Protein AF-A0A349V0V1-F1 (afdb_monomer_lite)

Structure (mmCIF, N/CA/C/O backbone):
data_AF-A0A349V0V1-F1
#
_entry.id   AF-A0A349V0V1-F1
#
loop_
_atom_site.group_PDB
_atom_site.id
_atom_site.type_symbol
_atom_site.label_atom_id
_atom_site.label_alt_id
_atom_site.label_comp_id
_atom_site.label_asym_id
_atom_site.label_entity_id
_atom_site.label_seq_id
_atom_site.pdbx_PDB_ins_code
_atom_site.Cartn_x
_atom_site.Cartn_y
_atom_site.Cartn_z
_atom_site.occupancy
_atom_site.B_iso_or_equiv
_atom_site.auth_seq_id
_atom_site.auth_comp_id
_atom_site.auth_asym_id
_atom_site.auth_atom_id
_atom_site.pdbx_PDB_model_num
ATOM 1 N N . ASP A 1 1 ? 11.843 4.714 -15.332 1.00 88.69 1 ASP A N 1
ATOM 2 C CA . ASP A 1 1 ? 11.152 4.316 -16.586 1.00 88.69 1 ASP A CA 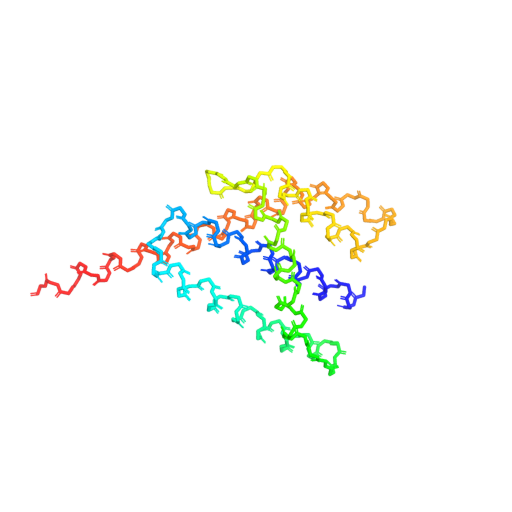1
ATOM 3 C C . ASP A 1 1 ? 9.699 3.937 -16.262 1.00 88.69 1 ASP A C 1
ATOM 5 O O . ASP A 1 1 ? 9.298 4.062 -15.105 1.00 88.69 1 ASP A O 1
ATOM 9 N N . ASP A 1 2 ? 8.890 3.534 -17.247 1.00 95.25 2 ASP A N 1
ATOM 10 C CA . ASP A 1 2 ? 7.475 3.196 -17.017 1.00 95.25 2 ASP A CA 1
ATOM 11 C C . ASP A 1 2 ? 7.279 1.912 -16.197 1.00 95.25 2 ASP A C 1
ATOM 13 O O . ASP A 1 2 ? 6.333 1.829 -15.412 1.00 95.25 2 ASP A O 1
ATOM 17 N N . VAL A 1 3 ? 8.209 0.953 -16.283 1.00 95.88 3 VAL A N 1
ATOM 18 C CA . VAL A 1 3 ? 8.206 -0.258 -15.444 1.00 95.88 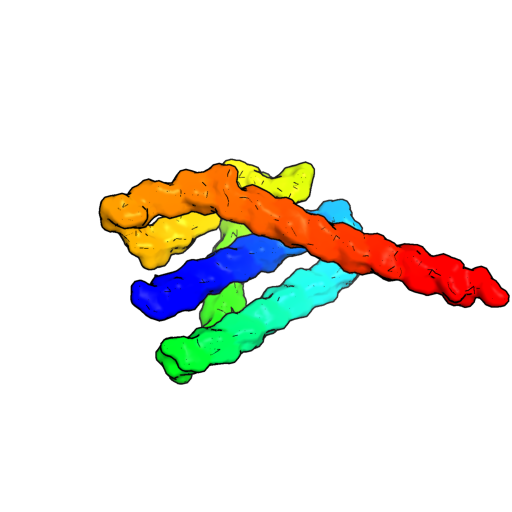3 VAL A CA 1
ATOM 19 C C . VAL A 1 3 ? 8.322 0.128 -13.970 1.00 95.88 3 VAL A C 1
ATOM 21 O O . VAL A 1 3 ? 7.525 -0.323 -13.145 1.00 95.88 3 VAL A O 1
ATOM 24 N N . GLN A 1 4 ? 9.269 1.008 -13.641 1.00 95.94 4 GLN A N 1
ATOM 25 C CA . GLN A 1 4 ? 9.466 1.519 -12.288 1.00 95.94 4 GLN A CA 1
ATOM 26 C C . GLN A 1 4 ? 8.218 2.251 -11.774 1.00 95.94 4 GLN A C 1
ATOM 28 O O . GLN A 1 4 ? 7.760 1.976 -10.667 1.00 95.94 4 GLN A O 1
ATOM 33 N N . ARG A 1 5 ? 7.617 3.133 -12.585 1.00 95.94 5 ARG A N 1
ATOM 34 C CA . ARG A 1 5 ? 6.395 3.871 -12.211 1.00 95.94 5 ARG A CA 1
ATOM 35 C C . ARG A 1 5 ? 5.226 2.936 -11.912 1.00 95.94 5 ARG A C 1
ATOM 37 O O . ARG A 1 5 ? 4.566 3.085 -10.886 1.00 95.94 5 ARG A O 1
ATOM 44 N N . VAL A 1 6 ? 4.989 1.952 -12.778 1.00 98.06 6 VAL A N 1
ATOM 45 C CA . VAL A 1 6 ? 3.933 0.949 -12.581 1.00 98.06 6 VAL A CA 1
ATOM 46 C C . VAL A 1 6 ? 4.202 0.117 -11.322 1.00 98.06 6 VAL A C 1
ATOM 48 O O . VAL A 1 6 ? 3.279 -0.142 -10.549 1.00 98.06 6 VAL A O 1
ATOM 51 N N . ALA A 1 7 ? 5.458 -0.251 -11.055 1.00 98.06 7 ALA A N 1
ATOM 52 C CA . ALA A 1 7 ? 5.827 -0.972 -9.839 1.00 98.06 7 ALA A CA 1
ATOM 53 C C . ALA A 1 7 ? 5.593 -0.142 -8.561 1.00 98.06 7 ALA A C 1
ATOM 55 O O . ALA A 1 7 ? 5.064 -0.682 -7.589 1.00 98.06 7 ALA A O 1
ATOM 56 N N . VAL A 1 8 ? 5.908 1.158 -8.566 1.00 97.81 8 VAL A N 1
ATOM 57 C CA . VAL A 1 8 ? 5.606 2.070 -7.447 1.00 97.81 8 VAL A CA 1
ATOM 58 C C . VAL A 1 8 ? 4.098 2.134 -7.197 1.00 97.81 8 VAL A C 1
ATOM 60 O O . VAL A 1 8 ? 3.655 1.914 -6.072 1.00 97.81 8 VAL A O 1
ATOM 63 N N . ILE A 1 9 ? 3.292 2.340 -8.246 1.00 98.31 9 ILE A N 1
ATOM 64 C CA . ILE A 1 9 ? 1.822 2.377 -8.137 1.00 98.31 9 ILE A CA 1
ATOM 65 C C . ILE A 1 9 ? 1.282 1.080 -7.518 1.00 98.31 9 ILE A C 1
ATOM 67 O O . ILE A 1 9 ? 0.396 1.131 -6.663 1.00 98.31 9 ILE A O 1
ATOM 71 N N . ARG A 1 10 ? 1.828 -0.082 -7.903 1.00 98.69 10 ARG A N 1
ATOM 72 C CA . ARG A 1 10 ? 1.457 -1.373 -7.309 1.00 98.69 10 ARG A CA 1
ATOM 73 C C . ARG A 1 10 ? 1.676 -1.387 -5.798 1.00 98.69 10 ARG A C 1
ATOM 75 O O . ARG A 1 10 ? 0.770 -1.786 -5.073 1.00 98.69 10 ARG A O 1
ATOM 82 N N . GLU A 1 11 ? 2.856 -0.983 -5.325 1.00 98.62 11 GLU A N 1
ATOM 83 C CA . GLU A 1 11 ? 3.164 -1.008 -3.888 1.00 98.62 11 GLU A CA 1
ATOM 84 C C . GLU A 1 11 ? 2.283 -0.020 -3.107 1.00 98.62 11 GLU A C 1
ATOM 86 O O . GLU A 1 11 ? 1.777 -0.392 -2.051 1.00 98.62 11 GLU A O 1
ATOM 91 N N . TYR A 1 12 ? 1.997 1.179 -3.637 1.00 98.62 12 TYR A N 1
ATOM 92 C CA . TYR A 1 12 ? 1.040 2.102 -3.003 1.00 98.62 12 TYR A CA 1
ATOM 93 C C . TYR A 1 12 ? -0.367 1.500 -2.912 1.00 98.62 12 TYR A C 1
ATOM 95 O O . TYR A 1 12 ? -0.999 1.570 -1.860 1.00 98.62 12 TYR A O 1
ATOM 103 N N . LEU A 1 13 ? -0.868 0.875 -3.983 1.00 98.69 13 LEU A N 1
ATOM 104 C CA . LEU A 1 13 ? -2.182 0.223 -3.961 1.00 98.69 13 LEU A CA 1
ATOM 105 C C . LEU A 1 13 ? -2.230 -0.924 -2.946 1.00 98.69 13 LEU A C 1
ATOM 107 O O . LEU A 1 13 ? -3.226 -1.073 -2.244 1.00 98.69 13 LEU A O 1
ATOM 111 N N . ILE A 1 14 ? -1.163 -1.717 -2.844 1.00 98.81 14 ILE A N 1
ATOM 112 C CA . ILE A 1 14 ? -1.060 -2.802 -1.863 1.00 98.81 14 ILE A CA 1
ATOM 113 C C . ILE A 1 14 ? -1.067 -2.253 -0.435 1.00 98.81 14 ILE A C 1
ATOM 115 O O . ILE A 1 14 ? -1.834 -2.733 0.402 1.00 98.81 14 ILE A O 1
ATOM 119 N N . PHE A 1 15 ? -0.267 -1.221 -0.173 1.00 98.81 15 PHE A N 1
ATOM 120 C CA . PHE A 1 15 ? -0.230 -0.539 1.115 1.00 98.81 15 PHE A CA 1
ATOM 121 C C . PHE A 1 15 ? -1.601 0.039 1.499 1.00 98.81 15 PHE A C 1
ATOM 123 O O . PHE A 1 15 ? -2.058 -0.151 2.624 1.00 98.81 15 PHE A O 1
ATOM 130 N N . LEU A 1 16 ? -2.309 0.662 0.554 1.00 98.69 16 LEU A N 1
ATOM 131 C CA . LEU A 1 16 ? -3.647 1.208 0.787 1.00 98.69 16 LEU A CA 1
ATOM 132 C C . LEU A 1 16 ? -4.704 0.125 1.023 1.00 98.69 16 LEU A C 1
ATOM 134 O O . LEU A 1 16 ? -5.575 0.316 1.866 1.00 98.69 16 LEU A O 1
ATOM 138 N N . VAL A 1 17 ? -4.633 -1.019 0.335 1.00 98.75 17 VAL A N 1
ATOM 139 C CA . VAL A 1 17 ? -5.518 -2.164 0.617 1.00 98.75 17 VAL A CA 1
ATOM 140 C C . VAL A 1 17 ? -5.276 -2.691 2.034 1.00 98.75 17 VAL A C 1
ATOM 142 O O . VAL A 1 17 ? -6.237 -2.973 2.748 1.00 98.75 17 VAL A O 1
ATOM 145 N N . HIS A 1 18 ? -4.016 -2.773 2.471 1.00 98.75 18 HIS A N 1
ATOM 146 C CA . HIS A 1 18 ? -3.687 -3.145 3.846 1.00 98.75 18 HIS A CA 1
ATOM 147 C C . HIS A 1 18 ? -4.220 -2.125 4.863 1.00 98.75 18 HIS A C 1
ATOM 149 O O . HIS A 1 18 ? -4.873 -2.496 5.835 1.00 98.75 18 HIS A O 1
ATOM 155 N N . ALA A 1 19 ? -3.984 -0.832 4.636 1.00 98.50 19 ALA A N 1
ATOM 156 C CA . ALA A 1 19 ? -4.476 0.225 5.514 1.00 98.50 19 ALA A CA 1
ATOM 157 C C . ALA A 1 19 ? -6.013 0.246 5.577 1.00 98.50 19 ALA A C 1
ATOM 159 O O . ALA A 1 19 ? -6.576 0.417 6.654 1.00 98.50 19 ALA A O 1
ATOM 160 N N . ALA A 1 20 ? -6.697 0.003 4.454 1.00 98.25 20 ALA A N 1
ATOM 161 C CA . ALA A 1 20 ? -8.151 -0.127 4.413 1.00 98.25 20 ALA A CA 1
ATOM 162 C C . ALA A 1 20 ? -8.641 -1.304 5.264 1.00 98.25 20 ALA A C 1
ATOM 164 O O . ALA A 1 20 ? -9.642 -1.169 5.959 1.00 98.25 20 ALA A O 1
ATOM 165 N N . ASP A 1 21 ? -7.933 -2.438 5.250 1.00 98.12 21 ASP A N 1
ATOM 166 C CA . ASP A 1 21 ? -8.238 -3.579 6.117 1.00 98.12 21 ASP A CA 1
ATOM 167 C C . ASP A 1 21 ? -8.103 -3.230 7.607 1.00 98.12 21 ASP A C 1
ATOM 169 O O . ASP A 1 21 ? -8.977 -3.582 8.399 1.00 98.12 21 ASP A O 1
ATOM 173 N N . ARG A 1 22 ? -7.052 -2.491 7.991 1.00 97.88 22 ARG A N 1
ATOM 1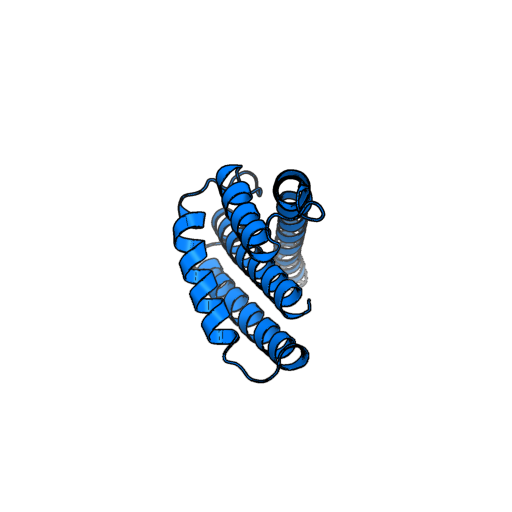74 C CA . ARG A 1 22 ? -6.842 -2.040 9.380 1.00 97.88 22 ARG A CA 1
ATOM 175 C C . ARG A 1 22 ? -7.912 -1.045 9.828 1.00 97.88 22 ARG A C 1
ATOM 177 O O . ARG A 1 22 ? -8.509 -1.218 10.881 1.00 97.88 22 ARG A O 1
ATOM 184 N N . LEU A 1 23 ? -8.228 -0.062 8.989 1.00 97.19 23 LEU A N 1
ATOM 185 C CA . LEU A 1 23 ? -9.311 0.889 9.245 1.00 97.19 23 LEU A CA 1
ATOM 186 C C . LEU A 1 23 ? -10.674 0.188 9.323 1.00 97.19 23 LEU A C 1
ATOM 188 O O . LEU A 1 23 ? -11.488 0.515 10.183 1.00 97.19 23 LEU A O 1
ATOM 192 N N . ALA A 1 24 ? -10.933 -0.782 8.443 1.00 96.00 24 ALA A N 1
ATOM 193 C CA . ALA A 1 24 ? -12.151 -1.582 8.473 1.00 96.00 24 ALA A CA 1
ATOM 194 C C . ALA A 1 24 ? -12.239 -2.434 9.742 1.00 96.00 24 ALA A C 1
ATOM 196 O O . ALA A 1 24 ? -13.322 -2.553 10.298 1.00 96.00 24 ALA A O 1
ATOM 197 N N . PHE A 1 25 ? -11.129 -2.996 10.222 1.00 94.81 25 PHE A N 1
ATOM 198 C CA . PHE A 1 25 ? -11.102 -3.746 11.478 1.00 94.81 25 PHE A CA 1
ATOM 199 C C . PHE A 1 25 ? -11.576 -2.909 12.670 1.00 94.81 25 PHE A C 1
ATOM 201 O O . PHE A 1 25 ? -12.350 -3.404 13.483 1.00 94.81 25 PHE A O 1
ATOM 208 N N . ASP A 1 26 ? -11.179 -1.638 12.728 1.00 91.50 26 ASP A N 1
ATOM 209 C CA . ASP A 1 26 ? -11.563 -0.743 13.822 1.00 91.50 26 ASP A CA 1
ATOM 210 C C . ASP A 1 26 ? -13.013 -0.231 13.714 1.00 91.50 26 ASP A C 1
ATOM 212 O O . ASP A 1 26 ? -13.597 0.182 14.714 1.00 91.50 26 ASP A O 1
ATOM 216 N N . ASN A 1 27 ? -13.599 -0.214 12.508 1.00 90.31 27 ASN A N 1
ATOM 217 C CA . ASN A 1 27 ? -14.837 0.531 12.227 1.00 90.31 27 ASN A CA 1
ATOM 218 C C . ASN A 1 27 ? -15.997 -0.303 11.664 1.00 90.31 27 ASN A C 1
ATOM 220 O O . ASN A 1 27 ? -17.108 0.217 11.554 1.00 90.31 27 ASN A O 1
ATOM 224 N N . LEU A 1 28 ? -15.760 -1.549 11.255 1.00 92.12 28 LEU A N 1
ATOM 225 C CA . LEU A 1 28 ? -16.761 -2.419 10.640 1.00 92.12 28 LEU A CA 1
ATOM 226 C C . LEU A 1 28 ? -16.927 -3.718 11.413 1.00 92.12 28 LEU A C 1
ATOM 228 O O . LEU A 1 28 ? -15.988 -4.257 11.997 1.00 92.12 28 LEU A O 1
ATOM 232 N N . GLU A 1 29 ? -18.132 -4.273 11.331 1.00 93.75 29 GLU A N 1
ATOM 233 C CA . GLU A 1 29 ? -18.363 -5.641 11.763 1.00 93.75 29 GLU A CA 1
ATOM 234 C C . GLU A 1 29 ? -17.588 -6.627 10.883 1.00 93.75 29 GLU A C 1
ATOM 236 O O . GLU A 1 29 ? -17.333 -6.397 9.696 1.00 93.75 29 GLU A O 1
ATOM 241 N N . GLN A 1 30 ? -17.249 -7.780 11.460 1.00 94.19 30 GLN A N 1
ATOM 242 C CA . GLN A 1 30 ? -16.427 -8.785 10.789 1.00 94.19 30 GLN A CA 1
ATOM 243 C C . GLN A 1 30 ? -17.026 -9.254 9.451 1.00 94.19 30 GLN A C 1
ATOM 245 O O . GLN A 1 30 ? -16.271 -9.518 8.516 1.00 94.19 30 GLN A O 1
ATOM 250 N N . ALA A 1 31 ? -18.355 -9.345 9.335 1.00 94.50 31 ALA A N 1
ATOM 251 C CA . ALA A 1 31 ? -19.023 -9.734 8.092 1.00 94.50 31 ALA A CA 1
ATOM 252 C C . ALA A 1 31 ? -18.836 -8.684 6.981 1.00 94.50 31 ALA A C 1
ATOM 254 O O . ALA A 1 31 ? -18.470 -9.033 5.857 1.00 94.50 31 ALA A O 1
ATOM 255 N N . ASP A 1 32 ? -19.007 -7.402 7.309 1.00 94.44 32 ASP A N 1
ATOM 256 C CA . ASP A 1 32 ? -18.825 -6.296 6.366 1.00 94.44 32 ASP A CA 1
ATOM 257 C C . ASP A 1 32 ? -17.363 -6.158 5.939 1.00 94.44 32 ASP A C 1
ATOM 259 O O . ASP A 1 32 ? -17.071 -6.010 4.751 1.00 94.44 32 ASP A O 1
ATOM 263 N N . ARG A 1 33 ? -16.424 -6.284 6.884 1.00 95.38 33 ARG A N 1
ATOM 264 C CA . ARG A 1 33 ? -14.986 -6.310 6.585 1.00 95.38 33 ARG A CA 1
ATOM 265 C C . ARG A 1 33 ? -14.623 -7.472 5.656 1.00 95.38 33 ARG A C 1
ATOM 267 O O . ARG A 1 33 ? -13.906 -7.264 4.675 1.00 95.38 33 ARG A O 1
ATOM 274 N N . ALA A 1 34 ? -15.132 -8.675 5.936 1.00 95.56 34 ALA A N 1
ATOM 275 C CA . ALA A 1 34 ? -14.883 -9.871 5.129 1.00 95.56 34 ALA A CA 1
ATOM 276 C C . ALA A 1 34 ? -15.451 -9.762 3.703 1.00 95.56 34 ALA A C 1
ATOM 278 O O . ALA A 1 34 ? -14.929 -10.405 2.795 1.00 95.56 34 ALA A O 1
ATOM 279 N N . ALA A 1 35 ? -16.476 -8.935 3.486 1.00 95.38 35 ALA A N 1
ATOM 280 C CA . ALA A 1 35 ? -16.970 -8.609 2.153 1.00 95.38 35 ALA A CA 1
ATOM 281 C C . ALA A 1 35 ? -16.144 -7.495 1.480 1.00 95.38 35 ALA A C 1
ATOM 283 O O . ALA A 1 35 ? -15.755 -7.621 0.317 1.00 95.38 35 ALA A O 1
ATOM 284 N N . LEU A 1 36 ? -15.857 -6.410 2.206 1.00 94.81 36 LEU A N 1
ATOM 285 C CA . LEU A 1 36 ? -15.213 -5.209 1.674 1.00 94.81 36 LEU A CA 1
ATOM 286 C C . LEU A 1 36 ? -13.770 -5.459 1.232 1.00 94.81 36 LEU A C 1
ATOM 288 O O . LEU A 1 36 ? -13.400 -5.103 0.113 1.00 94.81 36 LEU A O 1
ATOM 292 N N . VAL A 1 37 ? -12.944 -6.044 2.101 1.00 96.88 37 VAL A N 1
ATOM 293 C CA . VAL A 1 37 ? -11.489 -6.105 1.889 1.00 96.88 37 VAL A CA 1
ATOM 294 C C . VAL A 1 37 ? -11.123 -6.964 0.671 1.00 96.88 37 VAL A C 1
ATOM 296 O O . VAL A 1 37 ? -10.378 -6.476 -0.186 1.00 96.88 37 VAL A O 1
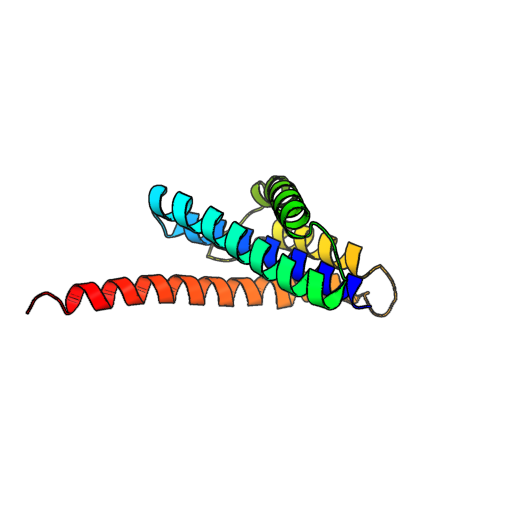ATOM 299 N N . PRO A 1 38 ? -11.678 -8.181 0.487 1.00 97.69 38 PRO A N 1
ATOM 300 C CA . PRO A 1 38 ? -11.434 -8.957 -0.728 1.00 97.69 38 PRO A CA 1
ATOM 301 C C . PRO A 1 38 ? -11.967 -8.269 -1.990 1.00 97.69 38 PRO A C 1
ATOM 303 O O . PRO A 1 38 ? -11.310 -8.301 -3.033 1.00 97.69 38 PRO A O 1
ATOM 306 N N . ALA A 1 39 ? -13.133 -7.616 -1.912 1.00 98.25 39 ALA A N 1
ATOM 307 C CA . ALA A 1 39 ? -13.705 -6.897 -3.047 1.00 98.25 39 ALA A CA 1
ATOM 308 C C . ALA A 1 39 ? -12.816 -5.723 -3.484 1.00 98.25 39 ALA A C 1
ATOM 310 O O . ALA A 1 39 ? -12.565 -5.562 -4.683 1.00 98.25 39 ALA A O 1
ATOM 311 N N . LEU A 1 40 ? -12.291 -4.952 -2.526 1.00 98.06 40 LEU A N 1
ATOM 312 C CA . LEU A 1 40 ? -11.353 -3.857 -2.766 1.00 98.06 40 LEU A CA 1
ATOM 313 C C . LEU A 1 40 ? -10.046 -4.372 -3.381 1.00 98.06 40 LEU A C 1
ATOM 315 O O . LEU A 1 40 ? -9.617 -3.861 -4.415 1.00 98.06 40 LEU A O 1
ATOM 319 N N . ALA A 1 41 ? -9.451 -5.421 -2.803 1.00 98.56 41 ALA A N 1
ATOM 320 C CA . ALA A 1 41 ? -8.224 -6.030 -3.315 1.00 98.56 41 ALA A CA 1
ATOM 321 C C . ALA A 1 41 ? -8.375 -6.483 -4.777 1.00 98.56 41 ALA A C 1
ATOM 323 O O . ALA A 1 41 ? -7.540 -6.162 -5.625 1.00 98.56 41 ALA A O 1
ATOM 324 N N . LEU A 1 42 ? -9.473 -7.176 -5.097 1.00 98.69 42 LEU A N 1
ATOM 325 C CA . LEU A 1 42 ? -9.763 -7.634 -6.455 1.00 98.69 42 LEU A CA 1
ATOM 326 C C . LEU A 1 42 ? -10.056 -6.477 -7.418 1.00 98.69 42 LEU A C 1
ATOM 328 O O . LEU A 1 42 ? -9.667 -6.538 -8.584 1.00 98.69 42 LEU A O 1
ATOM 332 N N . ALA A 1 43 ? -10.738 -5.423 -6.962 1.00 98.50 43 ALA A N 1
ATOM 333 C CA . ALA A 1 43 ? -10.983 -4.236 -7.775 1.00 98.50 43 ALA A CA 1
ATOM 334 C C . ALA A 1 43 ? -9.672 -3.518 -8.130 1.00 98.50 43 ALA A C 1
ATOM 336 O O . ALA A 1 43 ? -9.446 -3.231 -9.310 1.00 98.50 43 ALA A O 1
ATOM 337 N N . CYS A 1 44 ? -8.787 -3.316 -7.148 1.00 98.69 44 CYS A N 1
ATOM 338 C CA . CYS A 1 44 ? -7.450 -2.763 -7.360 1.00 98.69 44 CYS A CA 1
ATOM 339 C C . CYS A 1 44 ? -6.628 -3.632 -8.316 1.00 98.69 44 CYS A C 1
ATOM 341 O O . CYS A 1 44 ? -6.072 -3.105 -9.274 1.00 98.69 44 CYS A O 1
ATOM 343 N N . ALA A 1 45 ? -6.608 -4.955 -8.125 1.00 98.75 45 ALA A N 1
ATOM 344 C CA . ALA A 1 45 ? -5.852 -5.869 -8.980 1.00 98.75 45 ALA A CA 1
ATOM 345 C C . ALA A 1 45 ? -6.322 -5.826 -10.446 1.00 98.75 45 ALA A C 1
ATOM 347 O O . ALA A 1 45 ? -5.500 -5.762 -11.359 1.00 98.75 45 ALA A O 1
ATOM 348 N N . ARG A 1 46 ? -7.642 -5.798 -10.685 1.00 98.62 46 ARG A N 1
ATOM 349 C CA . ARG A 1 46 ? -8.210 -5.673 -12.040 1.00 98.62 46 ARG A CA 1
ATOM 350 C C . ARG A 1 46 ? -7.883 -4.329 -12.686 1.00 98.62 46 ARG A C 1
ATOM 352 O O . ARG A 1 46 ? -7.530 -4.293 -13.862 1.00 98.62 46 ARG A O 1
ATOM 359 N N . GLN A 1 47 ? -8.023 -3.227 -11.944 1.00 98.44 47 GLN A N 1
ATOM 360 C CA . GLN A 1 47 ? -7.699 -1.896 -12.464 1.00 98.44 47 GLN A CA 1
ATOM 361 C C . GLN A 1 47 ? -6.205 -1.779 -12.771 1.00 98.44 47 GLN A C 1
ATOM 363 O O . GLN A 1 47 ? -5.838 -1.311 -13.845 1.00 98.44 47 GLN A O 1
ATOM 368 N N . PHE A 1 48 ? -5.360 -2.245 -11.852 1.00 98.69 48 PHE A N 1
ATOM 369 C CA . PHE A 1 48 ? -3.917 -2.270 -12.027 1.00 98.69 48 PHE A CA 1
ATOM 370 C C . PHE A 1 48 ? -3.521 -3.090 -13.254 1.00 98.69 48 PHE A C 1
ATOM 372 O O . PHE A 1 48 ? -2.743 -2.607 -14.065 1.00 98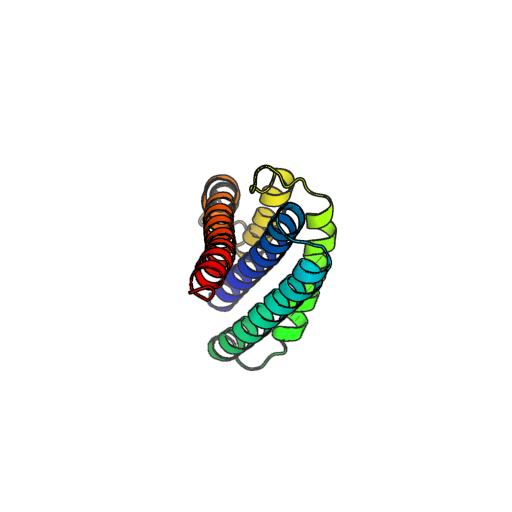.69 48 PHE A O 1
ATOM 379 N N . HIS A 1 49 ? -4.101 -4.281 -13.436 1.00 98.62 49 HIS A N 1
ATOM 380 C CA . HIS A 1 49 ? -3.824 -5.120 -14.597 1.00 98.62 49 HIS A CA 1
ATOM 381 C C . HIS A 1 49 ? -4.132 -4.413 -15.917 1.00 98.62 49 HIS A C 1
ATOM 383 O O . HIS A 1 49 ? -3.277 -4.401 -16.795 1.00 98.62 49 HIS A O 1
ATOM 389 N N . ARG A 1 50 ? -5.303 -3.775 -16.046 1.00 98.38 50 ARG A N 1
ATOM 390 C CA . ARG A 1 50 ? -5.646 -3.019 -17.262 1.00 98.38 50 ARG A CA 1
ATOM 391 C C . ARG A 1 50 ? -4.622 -1.926 -17.560 1.00 98.38 50 ARG A C 1
ATOM 393 O O . ARG A 1 50 ? -4.104 -1.875 -18.669 1.00 98.38 50 ARG A O 1
ATOM 400 N N . ASN A 1 51 ? -4.297 -1.112 -16.556 1.00 98.00 51 ASN A N 1
ATOM 401 C CA . ASN A 1 51 ? -3.337 -0.019 -16.707 1.00 98.00 51 ASN A CA 1
ATOM 402 C C . ASN A 1 51 ? -1.932 -0.546 -17.044 1.00 98.00 51 ASN A C 1
ATOM 404 O O . ASN A 1 51 ? -1.238 0.010 -17.886 1.00 98.00 51 ASN A O 1
ATOM 408 N N . ALA A 1 52 ? -1.505 -1.629 -16.393 1.00 98.44 52 ALA A N 1
ATOM 409 C CA . ALA A 1 52 ? -0.203 -2.234 -16.630 1.00 98.44 52 ALA A CA 1
ATOM 410 C C . ALA A 1 52 ? -0.114 -2.859 -18.027 1.00 98.44 52 ALA A C 1
ATOM 412 O O . ALA A 1 52 ? 0.915 -2.703 -18.670 1.00 98.44 52 ALA A O 1
ATOM 413 N N . VAL A 1 53 ? -1.179 -3.495 -18.531 1.00 98.44 53 VAL A N 1
ATOM 414 C CA . VAL A 1 53 ? -1.204 -4.016 -19.908 1.00 98.44 53 VAL A CA 1
ATOM 415 C C . VAL A 1 53 ? -1.097 -2.894 -20.936 1.00 98.44 53 VAL A C 1
ATOM 417 O O . VAL A 1 53 ? -0.370 -3.032 -21.916 1.00 98.44 53 VAL A O 1
ATOM 420 N N . GLU A 1 54 ? -1.788 -1.778 -20.706 1.00 98.00 54 GLU A N 1
ATOM 421 C CA . GLU A 1 54 ? -1.733 -0.608 -21.588 1.00 98.00 54 GLU A CA 1
ATOM 422 C C . GLU A 1 54 ? -0.325 0.002 -21.656 1.00 98.00 54 GLU A C 1
ATOM 424 O O . GLU A 1 54 ? 0.135 0.373 -22.733 1.00 98.00 54 GLU A O 1
ATOM 429 N N . VAL A 1 55 ? 0.376 0.068 -20.521 1.00 97.75 55 VAL A N 1
ATOM 430 C CA . VAL A 1 55 ? 1.687 0.730 -20.413 1.00 97.75 55 VAL A CA 1
ATOM 431 C C . VAL A 1 55 ? 2.859 -0.211 -20.722 1.00 97.75 55 VAL A C 1
ATOM 433 O O . VAL A 1 55 ? 3.843 0.208 -21.323 1.00 97.75 55 VAL A O 1
ATOM 436 N N . LEU A 1 56 ? 2.783 -1.477 -20.303 1.00 98.00 56 LEU A N 1
ATOM 437 C CA . LEU A 1 56 ? 3.899 -2.435 -20.326 1.00 98.00 56 LEU A CA 1
ATOM 438 C C . LEU A 1 56 ? 3.706 -3.592 -21.318 1.00 98.00 56 LEU A C 1
ATOM 440 O O . LEU A 1 56 ? 4.642 -4.359 -21.545 1.00 98.00 56 LEU A O 1
ATOM 444 N N . GLY A 1 57 ? 2.521 -3.727 -21.919 1.00 98.12 57 GLY A N 1
ATOM 445 C CA . GLY A 1 57 ? 2.177 -4.835 -22.809 1.00 98.12 57 GLY A CA 1
ATOM 446 C C . GLY A 1 57 ? 1.639 -6.068 -22.075 1.00 98.12 57 GLY A C 1
ATOM 447 O O . GLY A 1 57 ? 1.229 -6.014 -20.924 1.00 98.12 57 GLY A O 1
ATOM 448 N N . SER A 1 58 ? 1.578 -7.211 -22.759 1.00 97.62 58 SER A N 1
ATOM 449 C CA . SER A 1 58 ? 0.935 -8.421 -22.221 1.00 97.62 58 SER A CA 1
ATOM 450 C C . SER A 1 58 ? 1.638 -8.976 -20.973 1.00 97.62 58 SER A C 1
ATOM 452 O O . SER A 1 58 ? 2.846 -9.201 -20.981 1.00 97.62 58 SER A O 1
ATOM 454 N N . GLY A 1 59 ? 0.862 -9.321 -19.941 1.00 97.25 59 GLY A N 1
ATOM 455 C CA . GLY A 1 59 ? 1.352 -9.989 -18.734 1.00 97.25 59 GLY A CA 1
ATOM 456 C C . GLY A 1 59 ? 0.237 -10.311 -17.738 1.00 97.25 59 GLY A C 1
ATOM 457 O O . GLY A 1 59 ? -0.834 -9.706 -17.770 1.00 97.25 59 GLY A O 1
ATOM 458 N N . ASP A 1 60 ? 0.486 -11.246 -16.818 1.00 97.50 60 ASP A N 1
ATOM 459 C CA . ASP A 1 60 ? -0.462 -11.591 -15.746 1.00 97.50 60 ASP A CA 1
ATOM 460 C C . ASP A 1 60 ? -0.274 -10.700 -14.506 1.00 97.50 60 ASP A C 1
ATOM 462 O O . ASP A 1 60 ? 0.096 -11.130 -13.411 1.00 97.50 60 ASP A O 1
ATOM 466 N N . TYR A 1 61 ? -0.496 -9.401 -14.693 1.00 98.50 61 TYR A N 1
ATOM 467 C CA . TYR A 1 61 ? -0.332 -8.425 -13.614 1.00 98.50 61 TYR A CA 1
ATOM 468 C C . TYR A 1 61 ? -1.370 -8.571 -12.498 1.00 98.50 61 TYR A C 1
ATOM 470 O O . TYR A 1 61 ? -1.120 -8.122 -11.380 1.00 98.50 61 TYR A O 1
ATOM 478 N N . GLN A 1 62 ? -2.525 -9.191 -12.770 1.00 98.44 62 GLN A N 1
ATOM 479 C CA . GLN A 1 62 ? -3.547 -9.399 -11.749 1.00 98.44 62 GLN A CA 1
ATOM 480 C C . GLN A 1 62 ? -3.087 -10.452 -10.735 1.00 98.44 62 GLN A C 1
ATOM 482 O O . GLN A 1 62 ? -3.146 -10.189 -9.532 1.00 98.44 62 GLN A O 1
ATOM 487 N N . ALA A 1 63 ? -2.597 -11.611 -11.192 1.00 98.31 63 ALA A N 1
ATOM 488 C CA . ALA A 1 63 ? -2.077 -12.635 -10.289 1.00 98.31 63 ALA A CA 1
ATOM 489 C C . ALA A 1 63 ? -0.855 -12.126 -9.510 1.00 98.31 63 ALA A C 1
ATOM 491 O O . ALA A 1 63 ? -0.810 -12.257 -8.287 1.00 98.31 63 ALA A O 1
ATOM 492 N N . GLN A 1 64 ? 0.076 -11.443 -10.188 1.00 98.31 64 GLN A N 1
ATOM 493 C CA . GLN A 1 64 ? 1.258 -10.846 -9.550 1.00 98.31 64 GLN A CA 1
ATOM 494 C C . GLN A 1 64 ? 0.895 -9.811 -8.474 1.00 98.31 64 GLN A C 1
ATOM 496 O O . GLN A 1 64 ? 1.563 -9.728 -7.438 1.00 98.31 64 GLN A O 1
ATOM 501 N N . PHE A 1 65 ? -0.161 -9.017 -8.696 1.00 98.81 65 PHE A N 1
ATOM 502 C CA . PHE A 1 65 ? -0.666 -8.070 -7.702 1.00 98.81 65 PHE A CA 1
ATOM 503 C C . PHE A 1 65 ? -1.143 -8.801 -6.446 1.00 98.81 65 PHE A C 1
ATOM 505 O O . PHE A 1 65 ? -0.723 -8.452 -5.346 1.00 98.81 65 PHE A O 1
ATOM 512 N N . ILE A 1 66 ? -1.990 -9.826 -6.601 1.00 98.69 66 ILE A N 1
ATOM 513 C CA . ILE A 1 66 ? -2.556 -10.581 -5.474 1.00 98.69 66 ILE A CA 1
ATOM 514 C C . ILE A 1 66 ? -1.468 -11.343 -4.711 1.00 98.69 66 ILE A C 1
ATOM 516 O O . ILE A 1 66 ? -1.458 -11.331 -3.482 1.00 98.69 66 ILE A O 1
ATOM 520 N N . GLU A 1 67 ? -0.517 -11.953 -5.416 1.00 98.62 67 GLU A N 1
ATOM 521 C CA . GLU A 1 67 ? 0.622 -12.624 -4.789 1.00 98.62 67 GLU A CA 1
ATOM 522 C C . GLU A 1 67 ? 1.460 -11.640 -3.963 1.00 98.62 67 GLU A C 1
ATOM 524 O O . GLU A 1 67 ? 1.792 -11.905 -2.804 1.00 98.62 67 GLU A O 1
ATOM 529 N N . THR A 1 68 ? 1.758 -10.469 -4.533 1.00 98.75 68 THR A N 1
ATOM 530 C CA . THR A 1 68 ? 2.514 -9.432 -3.827 1.00 98.75 68 THR A CA 1
ATOM 531 C C . THR A 1 68 ? 1.728 -8.930 -2.620 1.00 98.75 68 THR A C 1
ATOM 533 O O . THR A 1 68 ? 2.293 -8.877 -1.533 1.00 98.75 68 THR A O 1
ATOM 536 N N . LEU A 1 69 ? 0.431 -8.646 -2.764 1.00 98.75 69 LEU A N 1
ATOM 537 C CA . LEU A 1 69 ? -0.440 -8.231 -1.662 1.00 98.75 69 LEU A CA 1
ATOM 538 C C . LEU A 1 69 ? -0.399 -9.232 -0.502 1.00 98.75 69 LEU A C 1
ATOM 540 O O . LEU A 1 69 ? -0.166 -8.835 0.637 1.00 98.75 69 LEU A O 1
ATOM 544 N N . ASN A 1 70 ? -0.566 -10.526 -0.784 1.00 98.50 70 ASN A N 1
ATOM 545 C CA . ASN A 1 70 ? -0.544 -11.572 0.239 1.00 98.50 70 ASN A CA 1
ATOM 546 C C . ASN A 1 70 ? 0.810 -11.640 0.956 1.00 98.50 70 ASN A C 1
ATOM 548 O O . ASN A 1 70 ? 0.858 -11.697 2.185 1.00 98.50 70 ASN A O 1
ATOM 552 N N . ARG A 1 71 ? 1.914 -11.568 0.202 1.00 98.38 71 ARG A N 1
ATOM 553 C CA . ARG A 1 71 ? 3.269 -11.553 0.769 1.00 98.38 71 ARG A CA 1
ATOM 554 C C . ARG A 1 71 ? 3.503 -10.333 1.663 1.00 98.38 71 ARG A C 1
ATOM 556 O O . ARG A 1 71 ? 4.055 -10.481 2.749 1.00 98.38 71 ARG A O 1
ATOM 563 N N . ARG A 1 72 ? 3.084 -9.138 1.230 1.00 98.44 72 ARG A N 1
ATOM 564 C CA . ARG A 1 72 ? 3.211 -7.896 2.016 1.00 98.44 72 ARG A CA 1
ATOM 565 C C . ARG A 1 72 ? 2.366 -7.947 3.281 1.00 98.44 72 ARG A C 1
ATOM 567 O O . ARG A 1 72 ? 2.874 -7.641 4.354 1.00 98.44 72 ARG A O 1
ATOM 574 N N . ASN A 1 73 ? 1.122 -8.409 3.170 1.00 98.00 73 ASN A N 1
ATOM 575 C CA . ASN A 1 73 ? 0.205 -8.537 4.300 1.00 98.00 73 ASN A CA 1
ATOM 576 C C . ASN A 1 73 ? 0.728 -9.462 5.401 1.00 98.00 73 ASN A C 1
ATOM 578 O O . ASN A 1 73 ? 0.420 -9.210 6.562 1.00 98.00 73 ASN A O 1
ATOM 582 N N . GLY A 1 74 ? 1.530 -10.479 5.061 1.00 97.38 74 GLY A N 1
ATOM 583 C CA . GLY A 1 74 ? 2.200 -11.322 6.053 1.00 97.38 74 GLY A CA 1
ATOM 584 C C . GLY A 1 74 ? 3.046 -10.504 7.032 1.00 97.38 74 GLY A C 1
ATOM 585 O O . GLY A 1 74 ? 2.853 -10.611 8.235 1.00 97.38 74 GLY A O 1
ATOM 586 N N . HIS A 1 75 ? 3.909 -9.623 6.520 1.00 97.69 75 HIS A N 1
ATOM 587 C CA . HIS A 1 75 ? 4.765 -8.781 7.360 1.00 97.69 75 HIS A CA 1
ATOM 588 C C . HIS A 1 75 ? 4.039 -7.547 7.913 1.00 97.69 75 HIS A C 1
ATOM 590 O O . HIS A 1 75 ? 4.146 -7.226 9.094 1.00 97.69 75 HIS A O 1
ATOM 596 N N . TYR A 1 76 ? 3.248 -6.861 7.085 1.00 98.56 76 TYR A N 1
ATOM 597 C CA . TYR A 1 76 ? 2.478 -5.697 7.530 1.00 98.56 76 TYR A CA 1
ATOM 598 C C . TYR A 1 76 ? 1.509 -6.053 8.656 1.00 98.56 76 TYR A C 1
ATOM 600 O O . TYR A 1 76 ? 1.248 -5.235 9.533 1.00 98.56 76 TYR A O 1
ATOM 608 N N . GLY A 1 77 ? 1.015 -7.295 8.668 1.00 97.69 77 GLY A N 1
ATOM 609 C CA . GLY A 1 77 ? 0.130 -7.799 9.703 1.00 97.69 77 GLY A CA 1
ATOM 610 C C . GLY A 1 77 ? 0.712 -7.752 11.113 1.00 97.69 77 GLY A C 1
ATOM 611 O O . GLY A 1 77 ? -0.063 -7.573 12.051 1.00 97.69 77 GLY A O 1
ATOM 612 N N . GLU A 1 78 ? 2.036 -7.852 11.234 1.00 97.75 78 GLU A N 1
ATOM 613 C CA . GLU A 1 78 ? 2.804 -7.810 12.484 1.00 97.75 78 GLU A CA 1
ATOM 614 C C . GLU A 1 78 ? 3.115 -6.375 12.940 1.00 97.75 78 GLU A C 1
ATOM 616 O O . GLU A 1 78 ? 3.537 -6.153 14.076 1.00 97.75 78 GLU A O 1
ATOM 621 N N . CYS A 1 79 ? 2.927 -5.391 12.061 1.00 98.38 79 CYS A N 1
ATOM 622 C CA . CYS A 1 79 ? 3.242 -4.000 12.341 1.00 98.38 79 CYS A CA 1
ATOM 623 C C . CYS A 1 79 ? 2.076 -3.293 13.045 1.00 98.38 79 CYS A C 1
ATOM 625 O O . CYS A 1 79 ? 0.903 -3.615 12.841 1.00 98.38 79 CYS A O 1
ATOM 627 N N . SER A 1 80 ? 2.393 -2.278 13.852 1.00 97.69 80 SER A N 1
ATOM 628 C CA . SER A 1 80 ? 1.369 -1.488 14.530 1.00 97.69 80 SER A CA 1
ATOM 629 C C . SER A 1 80 ? 0.583 -0.601 13.561 1.00 97.69 80 SER A C 1
ATOM 631 O O . SER A 1 80 ? 1.125 -0.012 12.622 1.00 97.69 80 SER A O 1
ATOM 633 N N . PHE A 1 81 ? -0.712 -0.485 13.834 1.00 97.81 81 PHE A N 1
ATOM 634 C CA . PHE A 1 81 ? -1.635 0.444 13.199 1.00 97.81 81 PHE A CA 1
ATOM 635 C C . PHE A 1 81 ? -2.620 0.888 14.279 1.00 97.81 81 PHE A C 1
ATOM 637 O O . PHE A 1 81 ? -3.173 0.040 14.976 1.00 97.81 81 PHE A O 1
ATOM 644 N N . GLY A 1 82 ? -2.794 2.190 14.469 1.00 94.38 82 GLY A N 1
ATOM 645 C CA . GLY A 1 82 ? -3.608 2.720 15.558 1.00 94.38 82 GLY A CA 1
ATOM 646 C C . GLY A 1 82 ? -3.969 4.176 15.328 1.00 94.38 82 GLY A C 1
ATOM 647 O O . GLY A 1 82 ? -3.291 4.873 14.578 1.00 94.38 82 GLY A O 1
ATOM 648 N N . GLU A 1 83 ? -5.074 4.616 15.932 1.00 90.81 83 GLU A N 1
ATOM 649 C CA . GLU A 1 83 ? -5.607 5.979 15.763 1.00 90.81 83 GLU A CA 1
ATOM 650 C C . GLU A 1 83 ? -5.809 6.363 14.281 1.00 90.81 83 GLU A C 1
ATOM 652 O O . GLU A 1 83 ? -5.678 7.519 13.882 1.00 90.81 83 GLU A O 1
ATOM 657 N N . GLY A 1 84 ? -6.118 5.370 13.439 1.00 91.25 84 GLY A N 1
ATOM 658 C CA . GLY A 1 84 ? -6.287 5.553 11.999 1.00 91.25 84 GLY A CA 1
ATOM 659 C C . GLY A 1 84 ? -4.990 5.799 11.220 1.00 91.25 84 GLY A C 1
ATOM 660 O O . GLY A 1 84 ? -5.063 6.233 10.070 1.00 91.25 84 GLY A O 1
ATOM 661 N N . LEU A 1 85 ? -3.818 5.542 11.812 1.00 94.50 85 LEU A N 1
ATOM 662 C CA . LEU A 1 85 ? -2.509 5.776 11.205 1.00 94.50 85 LEU A CA 1
ATOM 663 C C . LEU A 1 85 ? -1.602 4.531 11.259 1.00 94.50 85 LEU A C 1
ATOM 665 O O . LEU A 1 85 ? -1.659 3.743 12.209 1.00 94.50 85 LEU A O 1
ATOM 669 N N . PRO A 1 86 ? -0.720 4.356 10.257 1.00 97.81 86 PRO A N 1
ATOM 670 C CA . PRO A 1 86 ? 0.300 3.318 10.277 1.00 97.81 86 PRO A CA 1
ATOM 671 C C . PRO A 1 86 ? 1.406 3.674 11.280 1.00 97.81 86 PRO A C 1
ATOM 673 O O . PRO A 1 86 ? 1.866 4.814 11.342 1.00 97.81 86 PRO A O 1
ATOM 676 N N . GLY A 1 87 ? 1.871 2.691 12.049 1.00 97.88 87 GLY A N 1
ATOM 677 C CA . GLY A 1 87 ? 3.035 2.858 12.912 1.00 97.88 87 GLY A CA 1
ATOM 678 C C . GLY A 1 87 ? 4.347 2.920 12.126 1.00 97.88 87 GLY A C 1
ATOM 679 O O . GLY A 1 87 ? 4.417 2.558 10.949 1.00 97.88 87 GLY A O 1
ATOM 680 N N . TYR A 1 88 ? 5.423 3.318 12.812 1.00 97.44 88 TYR A N 1
ATOM 681 C CA . TYR A 1 88 ? 6.755 3.468 12.213 1.00 97.44 88 TYR A CA 1
ATOM 682 C C . TYR A 1 88 ? 7.224 2.214 11.459 1.00 97.44 88 TYR A C 1
ATOM 684 O O . TYR A 1 88 ? 7.680 2.320 10.326 1.00 97.44 88 TYR A O 1
ATOM 692 N N . ALA A 1 89 ? 7.080 1.022 12.054 1.00 98.19 89 ALA A N 1
ATOM 693 C CA . ALA A 1 89 ? 7.523 -0.230 11.434 1.00 98.19 89 ALA A CA 1
ATOM 694 C C . ALA A 1 89 ? 6.797 -0.518 10.109 1.00 98.19 89 ALA A C 1
ATOM 696 O O . ALA A 1 89 ? 7.424 -0.951 9.144 1.00 98.19 89 ALA A O 1
ATOM 697 N N . LEU A 1 90 ? 5.499 -0.206 10.036 1.00 98.62 90 LEU A N 1
ATOM 698 C CA . LEU A 1 90 ? 4.710 -0.382 8.821 1.00 98.62 90 LEU A CA 1
ATOM 699 C C . LEU A 1 90 ? 5.153 0.597 7.723 1.00 98.62 90 LEU A C 1
ATOM 701 O O . LEU A 1 90 ? 5.382 0.186 6.586 1.00 98.62 90 LEU A O 1
ATOM 705 N N . LEU A 1 91 ? 5.326 1.878 8.070 1.00 98.50 91 LEU A N 1
ATOM 706 C CA . LEU A 1 91 ? 5.826 2.905 7.147 1.00 98.50 91 LEU A CA 1
ATOM 707 C C . LEU A 1 91 ? 7.237 2.588 6.651 1.00 98.50 91 LEU A C 1
ATOM 709 O O . LEU A 1 91 ? 7.520 2.752 5.468 1.00 98.50 91 LEU A O 1
ATOM 713 N N . ARG A 1 92 ? 8.102 2.084 7.535 1.00 98.00 92 ARG A N 1
ATOM 714 C CA . ARG A 1 92 ? 9.466 1.662 7.212 1.00 98.00 92 ARG A CA 1
ATOM 715 C C . ARG A 1 92 ? 9.479 0.483 6.239 1.00 98.00 92 ARG A C 1
ATOM 717 O O . ARG A 1 92 ? 10.216 0.519 5.259 1.00 98.00 92 ARG A O 1
ATOM 724 N N . ALA A 1 93 ? 8.654 -0.535 6.479 1.00 98.31 93 ALA A N 1
ATOM 725 C CA . ALA A 1 93 ? 8.548 -1.688 5.591 1.00 98.31 93 ALA A CA 1
ATOM 726 C C . ALA A 1 93 ? 7.983 -1.301 4.213 1.00 98.31 93 ALA A C 1
ATOM 728 O O . ALA A 1 93 ? 8.434 -1.796 3.180 1.00 98.31 93 ALA A O 1
ATOM 729 N N . PHE A 1 94 ? 7.006 -0.392 4.177 1.00 98.56 94 PHE A N 1
ATOM 730 C CA . PHE A 1 94 ? 6.496 0.172 2.930 1.00 98.56 94 PHE A CA 1
ATOM 731 C C . PHE A 1 94 ? 7.561 0.983 2.182 1.00 98.56 94 PHE A C 1
ATOM 733 O O . PHE A 1 94 ? 7.789 0.738 0.995 1.00 98.56 94 PHE A O 1
ATOM 740 N N . SER A 1 95 ? 8.267 1.881 2.872 1.00 97.38 95 SER A N 1
ATOM 741 C CA . SER A 1 95 ? 9.315 2.702 2.266 1.00 97.38 95 SER A CA 1
ATOM 742 C C . SER A 1 95 ? 10.483 1.870 1.739 1.00 97.38 95 SER A C 1
ATOM 744 O O . SER A 1 95 ? 11.002 2.185 0.671 1.00 97.38 95 SER A O 1
ATOM 746 N N . ASP A 1 96 ? 10.827 0.755 2.392 1.00 96.94 96 ASP A N 1
ATOM 747 C CA . ASP A 1 96 ? 11.805 -0.214 1.881 1.00 96.94 96 ASP A CA 1
ATOM 748 C C . ASP A 1 96 ? 11.406 -0.789 0.520 1.00 96.94 96 ASP A C 1
ATOM 750 O O . ASP A 1 96 ? 12.246 -0.939 -0.368 1.00 96.94 96 ASP A O 1
ATOM 754 N N . HIS A 1 97 ? 10.126 -1.110 0.321 1.00 97.94 97 HIS A N 1
ATOM 755 C CA . HIS A 1 97 ? 9.657 -1.634 -0.962 1.00 97.94 97 HIS A CA 1
ATOM 756 C C . HIS A 1 97 ? 9.687 -0.576 -2.063 1.00 97.94 97 HIS A C 1
ATOM 758 O O . HIS A 1 97 ? 10.072 -0.896 -3.189 1.00 97.94 97 HIS A O 1
ATOM 764 N N . ILE A 1 98 ? 9.354 0.677 -1.742 1.00 97.81 98 ILE A N 1
ATOM 765 C CA . ILE A 1 98 ? 9.484 1.787 -2.691 1.00 97.81 98 ILE A CA 1
ATOM 766 C C . ILE A 1 98 ? 10.960 2.044 -3.019 1.00 97.81 98 ILE A C 1
ATOM 768 O O . ILE A 1 98 ? 11.316 2.111 -4.195 1.00 97.81 98 ILE A O 1
ATOM 772 N N . GLN A 1 99 ? 11.842 2.105 -2.019 1.00 95.88 99 GLN A N 1
ATOM 773 C CA . GLN A 1 99 ? 13.279 2.295 -2.229 1.00 95.88 99 GLN A CA 1
ATOM 774 C C . GLN A 1 99 ? 13.878 1.176 -3.086 1.00 95.88 99 GLN A C 1
ATOM 776 O O . GLN A 1 99 ? 14.666 1.452 -3.986 1.00 95.88 99 GLN A O 1
ATOM 781 N N . ALA A 1 100 ? 13.486 -0.081 -2.857 1.00 95.44 100 ALA A N 1
ATOM 782 C CA . ALA A 1 100 ? 13.959 -1.214 -3.650 1.00 95.44 100 ALA A CA 1
ATOM 783 C C . ALA A 1 100 ? 13.580 -1.104 -5.140 1.00 95.44 100 ALA A C 1
ATOM 785 O O . ALA A 1 100 ? 14.317 -1.592 -5.993 1.00 95.44 100 ALA A O 1
ATOM 786 N N . ILE A 1 101 ? 12.455 -0.455 -5.457 1.00 96.19 101 ILE A N 1
ATOM 787 C CA . ILE A 1 101 ? 12.010 -0.196 -6.835 1.00 96.19 101 ILE A CA 1
ATOM 788 C C . ILE A 1 101 ? 12.742 1.009 -7.437 1.00 96.19 101 ILE A C 1
ATOM 790 O O . ILE A 1 101 ? 13.145 0.979 -8.602 1.00 96.19 101 ILE A O 1
ATOM 794 N N . MET A 1 102 ? 12.904 2.075 -6.653 1.00 93.25 102 MET A N 1
ATOM 795 C CA . MET A 1 102 ? 13.546 3.311 -7.102 1.00 93.25 102 MET A CA 1
ATOM 796 C C . MET A 1 102 ? 15.069 3.148 -7.252 1.00 93.25 102 MET A C 1
ATOM 798 O O . MET A 1 102 ? 15.675 3.755 -8.130 1.00 93.25 102 MET A O 1
ATOM 802 N N . GLY A 1 103 ? 15.690 2.267 -6.467 1.00 90.56 103 GLY A N 1
ATOM 803 C CA . GLY A 1 103 ? 17.141 2.087 -6.418 1.00 90.56 103 GLY A CA 1
ATOM 804 C C . GLY A 1 103 ? 17.827 3.129 -5.530 1.00 90.56 103 GLY A C 1
ATOM 805 O O . GLY A 1 103 ? 17.185 4.024 -4.995 1.00 90.56 103 GLY A O 1
ATOM 806 N N . ASN A 1 104 ? 19.145 3.010 -5.348 1.00 84.62 104 ASN A N 1
ATOM 807 C CA . ASN A 1 104 ? 19.920 3.802 -4.374 1.00 84.62 104 ASN A CA 1
ATOM 808 C C . ASN A 1 104 ? 20.768 4.915 -5.015 1.00 84.62 104 ASN A C 1
ATOM 810 O O . ASN A 1 104 ? 21.828 5.270 -4.494 1.00 84.62 104 ASN A O 1
ATOM 814 N N . ASP A 1 105 ? 20.361 5.424 -6.178 1.00 85.56 105 ASP A N 1
ATOM 815 C CA . ASP A 1 105 ? 21.061 6.551 -6.792 1.00 85.56 105 ASP A CA 1
ATOM 816 C C . ASP A 1 105 ? 20.876 7.849 -5.977 1.00 85.56 105 ASP A C 1
ATOM 818 O O . ASP A 1 105 ? 20.057 7.938 -5.058 1.00 85.56 105 ASP A O 1
ATOM 822 N N . GLN A 1 106 ? 21.672 8.878 -6.285 1.00 73.44 106 GLN A N 1
ATOM 823 C CA . GLN A 1 106 ? 21.591 10.150 -5.558 1.00 73.44 106 GLN A CA 1
ATOM 824 C C . GLN A 1 106 ? 20.232 10.844 -5.718 1.00 73.44 106 GLN A C 1
ATOM 826 O O . GLN A 1 106 ? 19.823 11.569 -4.813 1.00 73.44 106 GLN A O 1
ATOM 831 N N . THR A 1 107 ? 19.536 10.623 -6.835 1.00 76.44 107 THR A N 1
ATOM 832 C CA . THR A 1 107 ? 18.211 11.193 -7.102 1.00 76.44 107 THR A CA 1
ATOM 833 C C . THR A 1 107 ? 17.157 10.602 -6.166 1.00 76.44 107 THR A C 1
ATOM 835 O O . THR A 1 107 ? 16.272 11.322 -5.711 1.00 76.44 107 THR A O 1
ATOM 838 N N . ASN A 1 108 ? 17.302 9.329 -5.798 1.00 84.62 108 ASN A N 1
ATOM 839 C CA . ASN A 1 108 ? 16.358 8.586 -4.968 1.00 84.62 108 ASN A CA 1
ATOM 840 C C . ASN A 1 108 ? 16.760 8.511 -3.488 1.00 84.62 108 ASN A C 1
ATOM 842 O O . ASN A 1 108 ? 16.138 7.781 -2.717 1.00 84.62 108 ASN A O 1
ATOM 846 N N . ARG A 1 109 ? 17.773 9.280 -3.064 1.00 84.00 109 ARG A N 1
ATOM 847 C CA . ARG A 1 109 ? 18.282 9.283 -1.679 1.00 84.00 109 ARG A CA 1
ATOM 848 C C . ARG A 1 109 ? 17.215 9.636 -0.635 1.00 84.00 109 ARG A C 1
ATOM 850 O O . ARG A 1 109 ? 17.310 9.157 0.487 1.00 84.00 109 ARG A O 1
ATOM 857 N N . TRP A 1 110 ? 16.237 10.463 -0.997 1.00 90.81 110 TRP A N 1
ATOM 858 C CA . TRP A 1 110 ? 15.210 10.979 -0.081 1.00 90.81 110 TRP A CA 1
ATOM 859 C C . TRP A 1 110 ? 13.868 10.249 -0.193 1.00 90.81 110 TRP A C 1
ATOM 861 O O . TRP A 1 110 ? 12.891 10.659 0.425 1.00 90.81 110 TRP A O 1
ATOM 871 N N . VAL A 1 111 ? 13.797 9.180 -0.992 1.00 92.62 111 VAL A N 1
ATOM 872 C CA . VAL A 1 111 ? 12.548 8.442 -1.223 1.00 92.62 111 VAL A CA 1
ATOM 873 C C . VAL A 1 111 ? 12.025 7.829 0.073 1.00 92.62 111 VAL A C 1
ATOM 875 O O . VAL A 1 111 ? 10.829 7.914 0.333 1.00 92.62 111 VAL A O 1
ATOM 878 N N . MET A 1 112 ? 12.899 7.256 0.907 1.00 93.12 112 MET A N 1
ATOM 879 C CA . MET A 1 112 ? 12.469 6.709 2.196 1.00 93.12 112 MET A CA 1
ATOM 880 C C . MET A 1 112 ? 11.859 7.774 3.109 1.00 93.12 112 MET A C 1
ATOM 882 O O . MET A 1 112 ? 10.750 7.563 3.595 1.00 93.12 112 MET A O 1
ATOM 886 N N . ASP A 1 113 ? 12.536 8.908 3.295 1.00 94.56 113 ASP A N 1
ATOM 887 C CA . ASP A 1 113 ? 12.054 9.987 4.166 1.00 94.56 113 ASP A CA 1
ATOM 888 C C . ASP A 1 113 ? 10.735 10.571 3.637 1.00 94.56 113 ASP A C 1
ATOM 890 O O . ASP A 1 113 ? 9.771 10.711 4.384 1.00 94.56 113 ASP A O 1
ATOM 894 N N . GLN A 1 114 ? 10.636 10.803 2.322 1.00 95.31 114 GLN A N 1
ATOM 895 C CA . GLN A 1 114 ? 9.400 11.263 1.681 1.00 95.31 114 GLN A CA 1
ATOM 896 C C . GLN A 1 114 ? 8.234 10.295 1.933 1.00 95.31 114 GLN A C 1
ATOM 898 O O . GLN A 1 114 ? 7.137 10.721 2.295 1.00 95.31 114 GLN A O 1
ATOM 903 N N . VAL A 1 115 ? 8.457 8.988 1.764 1.00 96.69 115 VAL A N 1
ATOM 904 C CA . VAL A 1 115 ? 7.409 7.979 1.957 1.00 96.69 115 VAL A CA 1
ATOM 905 C C . VAL A 1 115 ? 7.008 7.854 3.425 1.00 96.69 115 VAL A C 1
ATOM 907 O O . VAL A 1 115 ? 5.821 7.721 3.724 1.00 96.69 115 VAL A O 1
ATOM 910 N N . MET A 1 116 ? 7.975 7.875 4.339 1.00 95.88 116 MET A N 1
ATOM 911 C CA . MET A 1 116 ? 7.717 7.666 5.763 1.00 95.88 116 MET A CA 1
ATOM 912 C C . MET A 1 116 ? 7.077 8.882 6.424 1.00 95.88 116 MET A C 1
ATOM 914 O O . MET A 1 116 ? 6.119 8.715 7.178 1.00 95.88 116 MET A O 1
ATOM 918 N N . ASP A 1 117 ? 7.566 10.083 6.126 1.00 95.69 117 ASP A N 1
ATOM 919 C CA . ASP A 1 117 ? 7.188 11.285 6.871 1.00 95.69 117 ASP A CA 1
ATOM 920 C C . ASP A 1 117 ? 6.040 12.055 6.209 1.00 95.69 117 ASP A C 1
ATOM 922 O O . ASP A 1 117 ? 5.303 12.769 6.894 1.00 95.69 117 ASP A O 1
ATOM 926 N N . ILE A 1 118 ? 5.861 11.902 4.891 1.00 96.00 118 ILE A N 1
ATOM 927 C CA . ILE A 1 118 ? 4.898 12.689 4.111 1.00 96.00 118 ILE A CA 1
ATOM 928 C C . ILE A 1 118 ? 3.870 11.774 3.444 1.00 96.00 118 ILE A C 1
ATOM 930 O O . ILE A 1 118 ? 2.723 11.710 3.893 1.00 96.00 118 ILE A O 1
ATOM 934 N N . ASP A 1 119 ? 4.269 11.027 2.411 1.00 96.94 119 ASP A N 1
ATOM 935 C CA . ASP A 1 119 ? 3.309 10.373 1.517 1.00 96.94 119 ASP A CA 1
ATOM 936 C C . ASP A 1 119 ? 2.495 9.297 2.237 1.00 96.94 119 ASP A C 1
ATOM 938 O O . ASP A 1 119 ? 1.271 9.290 2.143 1.00 96.94 119 ASP A O 1
ATOM 942 N N . GLY A 1 120 ? 3.155 8.388 2.962 1.00 97.06 120 GLY A N 1
ATOM 943 C CA . GLY A 1 120 ? 2.517 7.267 3.651 1.00 97.06 120 GLY A CA 1
ATOM 944 C C . GLY A 1 120 ? 1.437 7.724 4.638 1.00 97.06 120 GLY A C 1
ATOM 945 O O . GLY A 1 120 ? 0.281 7.305 4.508 1.00 97.06 120 GLY A O 1
ATOM 946 N N . PRO A 1 121 ? 1.758 8.611 5.597 1.00 96.88 121 PRO A N 1
ATOM 947 C CA . PRO A 1 121 ? 0.764 9.178 6.502 1.00 96.88 121 PRO A CA 1
ATOM 948 C C . PRO A 1 121 ? -0.350 9.951 5.777 1.00 96.88 121 PRO A C 1
ATOM 950 O O . PRO A 1 121 ? -1.520 9.817 6.146 1.00 96.88 121 PRO A O 1
ATOM 953 N N . ASP A 1 122 ? -0.025 10.737 4.746 1.00 97.81 122 ASP A N 1
ATOM 954 C CA . ASP A 1 122 ? -1.012 11.533 4.009 1.00 97.81 122 ASP A CA 1
ATOM 955 C C . ASP A 1 122 ? -2.024 10.670 3.256 1.00 97.81 122 ASP A C 1
ATOM 957 O O . ASP A 1 122 ? -3.234 10.907 3.359 1.00 97.81 122 ASP A O 1
ATOM 961 N N . VAL A 1 123 ? -1.568 9.637 2.543 1.00 97.75 123 VAL A N 1
ATOM 962 C CA . VAL A 1 123 ? -2.478 8.774 1.780 1.00 97.75 123 VAL A CA 1
ATOM 963 C C . VAL A 1 123 ? -3.386 7.955 2.698 1.00 97.75 123 VAL A C 1
ATOM 965 O O . VAL A 1 123 ? -4.561 7.773 2.376 1.00 97.75 123 VAL A O 1
ATOM 968 N N . VAL A 1 124 ? -2.910 7.533 3.879 1.00 97.94 124 VAL A N 1
ATOM 969 C CA . VAL A 1 124 ? -3.773 6.851 4.861 1.00 97.94 124 VAL A CA 1
ATOM 970 C C . VAL A 1 124 ? -4.806 7.812 5.449 1.00 97.94 124 VAL A C 1
ATOM 972 O O . VAL A 1 124 ? -5.975 7.442 5.553 1.00 97.94 124 VAL A O 1
ATOM 975 N N . ARG A 1 125 ? -4.443 9.066 5.756 1.00 96.81 125 ARG A N 1
ATOM 976 C CA . ARG A 1 125 ? -5.418 10.080 6.203 1.00 96.81 125 ARG A CA 1
ATOM 977 C C . ARG A 1 125 ? -6.515 10.318 5.164 1.00 96.81 125 ARG A C 1
ATOM 979 O O . ARG A 1 125 ? -7.696 10.405 5.512 1.00 96.81 125 ARG A O 1
ATOM 986 N N . GLN A 1 126 ? -6.145 10.407 3.888 1.00 96.56 126 GLN A N 1
ATOM 987 C CA . GLN A 1 126 ? -7.104 10.563 2.790 1.00 96.56 126 GLN A CA 1
ATOM 988 C C . GLN A 1 126 ? -8.010 9.334 2.637 1.00 96.56 126 GLN A C 1
ATOM 990 O O . GLN A 1 126 ? -9.225 9.477 2.450 1.00 96.56 126 GLN A O 1
ATOM 995 N N . LEU A 1 127 ? -7.444 8.132 2.765 1.00 96.56 127 LEU A N 1
ATOM 996 C CA . LEU A 1 127 ? -8.191 6.878 2.743 1.00 96.56 127 LEU A CA 1
ATOM 997 C C . LEU A 1 127 ? -9.190 6.798 3.905 1.00 96.56 127 LEU A C 1
ATOM 999 O O . LEU A 1 127 ? -10.375 6.567 3.665 1.00 96.56 127 LEU A O 1
ATOM 1003 N N . ALA A 1 128 ? -8.748 7.063 5.136 1.00 95.06 128 ALA A N 1
ATOM 1004 C CA . ALA A 1 128 ? -9.596 7.058 6.326 1.00 95.06 128 ALA A CA 1
ATOM 1005 C C . ALA A 1 128 ? -10.776 8.026 6.181 1.00 95.06 128 ALA A C 1
ATOM 1007 O O . ALA A 1 128 ? -11.926 7.654 6.414 1.00 95.06 128 ALA A O 1
ATOM 1008 N N . LYS A 1 129 ? -10.522 9.248 5.695 1.00 93.81 129 LYS A N 1
ATOM 1009 C CA . LYS A 1 129 ? -11.581 10.223 5.396 1.00 93.81 129 LYS A CA 1
ATOM 1010 C C . LYS A 1 129 ? -12.583 9.689 4.368 1.00 93.81 129 LYS A C 1
ATOM 1012 O O . LYS A 1 129 ? -13.789 9.861 4.539 1.00 93.81 129 LYS A O 1
ATOM 1017 N N . SER A 1 130 ? -12.099 9.041 3.311 1.00 92.75 130 SER A N 1
ATOM 1018 C CA . SER A 1 130 ? -12.946 8.483 2.251 1.00 92.75 130 SER A CA 1
ATOM 1019 C C . SER A 1 130 ? -13.831 7.342 2.763 1.00 92.75 130 SER A C 1
ATOM 1021 O O . SER A 1 130 ? -15.025 7.313 2.462 1.00 92.75 130 SER A O 1
ATOM 1023 N N . MET A 1 131 ? -13.282 6.448 3.590 1.00 91.62 131 MET A N 1
ATOM 1024 C CA . MET A 1 131 ? -14.035 5.352 4.213 1.00 91.62 131 MET A CA 1
ATOM 1025 C C . MET A 1 131 ? -15.099 5.869 5.191 1.00 91.62 131 MET A C 1
ATOM 1027 O O . MET A 1 131 ? -16.252 5.447 5.124 1.00 91.62 131 MET A O 1
ATOM 1031 N N . SER A 1 132 ? -14.760 6.847 6.035 1.00 87.88 132 SER A N 1
ATOM 1032 C CA . SER A 1 132 ? -15.719 7.466 6.962 1.00 87.88 132 SER A CA 1
ATOM 1033 C C . SER A 1 132 ? -16.886 8.146 6.239 1.00 87.88 132 SER A C 1
ATOM 1035 O O . SER A 1 132 ? -18.036 8.035 6.669 1.00 87.88 132 SER A O 1
ATOM 1037 N N . ASN A 1 133 ? -16.621 8.813 5.111 1.00 86.56 133 ASN A N 1
ATOM 1038 C CA . ASN A 1 133 ? -17.669 9.442 4.304 1.00 86.56 133 ASN A CA 1
ATOM 1039 C C . ASN A 1 133 ? -18.649 8.414 3.719 1.00 86.56 133 ASN A C 1
ATOM 1041 O O . ASN A 1 133 ? -19.854 8.661 3.714 1.00 86.56 133 ASN A O 1
ATOM 1045 N N . LEU A 1 134 ? -18.153 7.251 3.282 1.00 80.38 134 LEU A N 1
ATOM 1046 C CA . LEU A 1 134 ? -18.994 6.165 2.772 1.00 80.38 134 LEU A CA 1
ATOM 1047 C C . LEU A 1 134 ? -19.963 5.638 3.844 1.00 80.38 134 LEU A C 1
ATOM 1049 O O . LEU A 1 134 ? -21.116 5.327 3.545 1.00 80.38 134 LEU A O 1
ATOM 1053 N N . HIS A 1 135 ? -19.516 5.560 5.100 1.00 69.38 135 HIS A N 1
ATOM 1054 C CA . HIS A 1 135 ? -20.365 5.133 6.216 1.00 69.38 135 HIS A CA 1
ATOM 1055 C C . HIS A 1 135 ? -21.403 6.200 6.582 1.00 69.38 135 HIS A C 1
ATOM 1057 O O . HIS A 1 135 ? -22.570 5.879 6.810 1.00 69.38 135 HIS A O 1
ATOM 1063 N N . ALA A 1 136 ? -21.005 7.475 6.603 1.00 68.12 136 ALA A N 1
ATOM 1064 C CA . ALA A 1 136 ? -21.899 8.579 6.944 1.00 68.12 136 ALA A CA 1
ATOM 1065 C C . ALA A 1 136 ? -23.076 8.722 5.960 1.00 68.12 136 ALA A C 1
ATOM 1067 O O . ALA A 1 136 ? -24.179 9.093 6.373 1.00 68.12 136 ALA A O 1
ATOM 1068 N N . ASP A 1 137 ? -22.862 8.407 4.681 1.00 59.91 137 ASP A N 1
ATOM 1069 C CA . ASP A 1 137 ? -23.893 8.518 3.645 1.00 59.91 137 ASP A CA 1
ATOM 1070 C C . ASP A 1 137 ? -24.992 7.447 3.794 1.00 59.91 137 ASP A C 1
ATOM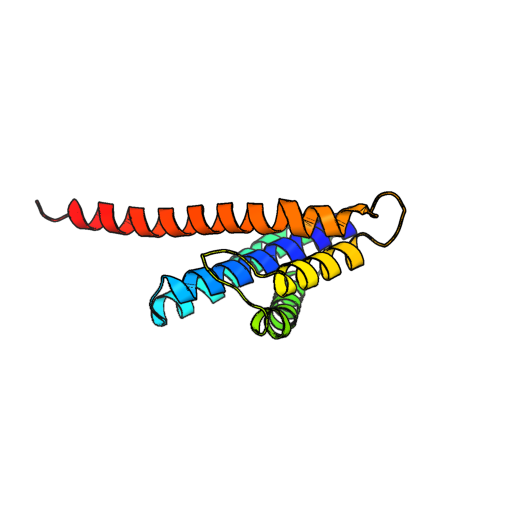 1072 O O . ASP A 1 137 ? -26.183 7.750 3.668 1.00 59.91 137 ASP A O 1
ATOM 1076 N N . LYS A 1 138 ? -24.632 6.220 4.215 1.00 53.62 138 LYS A N 1
ATOM 1077 C CA . LYS A 1 138 ? -25.613 5.170 4.564 1.00 53.62 138 LYS A CA 1
ATOM 1078 C C . LYS A 1 138 ? -26.543 5.599 5.708 1.00 53.62 138 LYS A C 1
ATOM 1080 O O . LYS A 1 138 ? -27.743 5.326 5.665 1.00 53.62 138 LYS A O 1
ATOM 1085 N N . THR A 1 139 ? -26.023 6.315 6.707 1.00 50.81 139 THR A N 1
ATOM 1086 C CA . THR A 1 139 ? -26.803 6.778 7.871 1.00 50.81 139 THR A CA 1
ATOM 1087 C C . THR A 1 139 ? -27.786 7.901 7.518 1.00 50.81 139 THR A C 1
ATOM 1089 O O . THR A 1 139 ? -28.818 8.049 8.177 1.00 50.81 139 THR A O 1
ATOM 1092 N N . LYS A 1 140 ? -27.507 8.691 6.471 1.00 49.69 140 LYS A N 1
ATOM 1093 C CA . LYS A 1 140 ? -28.423 9.738 5.987 1.00 49.69 140 LYS A CA 1
ATOM 1094 C C . LYS A 1 140 ? -29.575 9.166 5.156 1.00 49.69 140 LYS A C 1
ATOM 1096 O O . LYS A 1 140 ? -30.711 9.575 5.379 1.00 49.69 140 LYS A O 1
ATOM 1101 N N . GLY A 1 141 ? -29.317 8.184 4.287 1.00 47.62 141 GLY A N 1
ATOM 1102 C CA . GLY A 1 141 ? -30.359 7.542 3.467 1.00 47.62 141 GLY A CA 1
ATOM 1103 C C . GLY A 1 141 ? -31.389 6.726 4.266 1.00 47.62 141 GLY A C 1
ATOM 1104 O O . GLY A 1 141 ? -32.560 6.657 3.892 1.00 47.62 141 GLY A O 1
ATOM 1105 N N . ALA A 1 142 ? -30.992 6.164 5.413 1.00 50.19 142 ALA A N 1
ATOM 1106 C CA . ALA A 1 142 ? -31.902 5.425 6.293 1.00 50.19 142 ALA A CA 1
ATOM 1107 C C . ALA A 1 142 ? -32.905 6.328 7.044 1.00 50.19 142 ALA A C 1
ATOM 1109 O O . ALA A 1 142 ? -33.990 5.875 7.399 1.00 50.19 142 ALA A O 1
ATOM 1110 N N . LYS A 1 143 ? -32.581 7.611 7.273 1.00 50.03 143 LYS A N 1
ATOM 1111 C CA . LYS A 1 143 ? -33.464 8.558 7.984 1.00 50.03 143 LYS A CA 1
ATOM 1112 C C . LYS A 1 143 ? -34.521 9.219 7.094 1.00 50.03 143 LYS A C 1
ATOM 1114 O O . LYS A 1 143 ? -35.496 9.734 7.624 1.00 50.03 143 LYS A O 1
ATOM 1119 N N . THR A 1 144 ? -34.361 9.196 5.772 1.00 50.12 144 THR A N 1
ATOM 1120 C CA . THR A 1 144 ? -35.295 9.827 4.818 1.00 50.12 144 THR A CA 1
ATOM 1121 C C . THR A 1 144 ? -36.359 8.879 4.261 1.00 50.12 144 THR A C 1
ATOM 1123 O O . THR A 1 144 ? -37.180 9.309 3.462 1.00 50.12 144 THR A O 1
ATOM 1126 N N . SER A 1 145 ? -36.360 7.606 4.670 1.00 48.81 145 SER A N 1
ATOM 1127 C CA . SER A 1 145 ? -37.332 6.591 4.214 1.00 48.81 145 SER A CA 1
ATOM 1128 C C . SER A 1 145 ? -38.455 6.314 5.228 1.00 48.81 145 SER A C 1
ATOM 1130 O O . SER A 1 145 ? -39.287 5.442 4.999 1.00 48.81 145 SER A O 1
ATOM 1132 N N . SER A 1 146 ? -38.478 7.050 6.344 1.00 48.53 146 SER A N 1
ATOM 1133 C CA . SER A 1 146 ? -39.536 7.007 7.358 1.00 48.53 146 SER A CA 1
ATOM 1134 C C . SER A 1 146 ? -40.241 8.359 7.415 1.00 48.53 146 SER A C 1
ATOM 1136 O O . SER A 1 146 ? -40.023 9.152 8.332 1.00 48.53 146 SER A O 1
ATOM 1138 N N . THR A 1 147 ? -41.031 8.671 6.394 1.00 39.16 147 THR A N 1
ATOM 1139 C CA . THR A 1 147 ? -42.073 9.712 6.412 1.00 39.16 147 THR A CA 1
ATOM 1140 C C . THR A 1 147 ? -43.093 9.377 5.338 1.00 39.16 147 THR A C 1
ATOM 1142 O O . THR A 1 147 ? -44.295 9.561 5.616 1.00 39.16 147 THR A O 1
#

Radius of gyration: 16.97 Å; chains: 1; bounding box: 64×25×39 Å

Secondary structure (DSSP, 8-state):
-HHHHHHHHHHHHHHHHHHHHHHHHHHS-HHHHHHHHHHHHHHHHHHHHHHHHHHH-S--HHHHHHHHHHHHHHHHTTS-EETTEE-HHHHHHHHHHHHHHH-SSSTTTTHHHIIIIIIHHHHHHHHHHHHHHHHHHHHHHHHSS--

Sequence (147 aa):
DDVQRVAVIREYLIFLVHAADRLAFDNLEQADRAALVPALALACARQFHRNAVEVLGSGDYQAQFIETLNRRNGHYGECSFGEGLPGYALLRAFSDHIQAIMGNDQTNRWVMDQVMDIDGPDVVRQLAKSMSNLHADKTKGAKTSST

Foldseek 3Di:
DVVLVLQLVLLVLLLLLLLLLVLCVVPHDPVVSVVPSVVSQQVSLVVSQVVCCVRPNDDNSSVVSVVVSVVLCVQLVPFDDDPLAGDQSNQQSSLVSSCVSVDCDPVCVCSSVCSNVPVRRVVSVVSSVVVVVVVVVVVVVVVVVPD

pLDDT: mean 92.03, std 13.13, range [39.16, 98.81]